Protein AF-A0A8T6W2W6-F1 (afdb_monomer)

Structure (mmCIF, N/CA/C/O backbone):
data_AF-A0A8T6W2W6-F1
#
_entry.id   AF-A0A8T6W2W6-F1
#
loop_
_atom_site.group_PDB
_atom_site.id
_atom_site.type_symbol
_atom_site.label_atom_id
_atom_site.label_alt_id
_atom_site.label_comp_id
_atom_site.label_asym_id
_atom_site.label_entity_id
_atom_site.label_seq_id
_atom_site.pdbx_PDB_ins_code
_atom_site.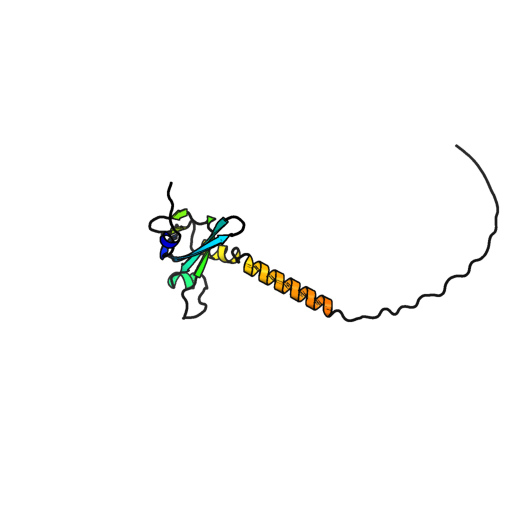Cartn_x
_atom_site.Cartn_y
_atom_site.Cartn_z
_atom_site.occupancy
_atom_site.B_iso_or_equiv
_atom_site.auth_seq_id
_atom_site.auth_comp_id
_atom_site.auth_asym_id
_atom_site.auth_atom_id
_atom_site.pdbx_PDB_model_num
ATOM 1 N N . MET A 1 1 ? -1.374 -2.358 -24.022 1.00 57.28 1 MET A N 1
ATOM 2 C CA . MET A 1 1 ? -2.162 -2.730 -22.828 1.00 57.28 1 MET A CA 1
ATOM 3 C C . MET A 1 1 ? -1.238 -3.541 -21.936 1.00 57.28 1 MET A C 1
ATOM 5 O O . MET A 1 1 ? -0.674 -4.504 -22.438 1.00 57.28 1 MET A O 1
ATOM 9 N N . ALA A 1 2 ? -0.983 -3.109 -20.701 1.00 78.50 2 ALA A N 1
ATOM 10 C CA . ALA A 1 2 ? -0.134 -3.856 -19.772 1.00 78.50 2 ALA A CA 1
ATOM 11 C C . ALA A 1 2 ? -1.026 -4.732 -18.884 1.00 78.50 2 ALA A C 1
ATOM 13 O O . ALA A 1 2 ? -2.006 -4.239 -18.331 1.00 78.50 2 ALA A O 1
ATOM 14 N N . ILE A 1 3 ? -0.712 -6.023 -18.798 1.00 87.00 3 ILE A N 1
ATOM 15 C CA . ILE A 1 3 ? -1.397 -7.008 -17.955 1.00 87.00 3 ILE A CA 1
ATOM 16 C C . ILE A 1 3 ? -0.308 -7.680 -17.120 1.00 87.00 3 ILE A C 1
ATOM 18 O O . ILE A 1 3 ? 0.716 -8.079 -17.671 1.00 87.00 3 ILE A O 1
ATOM 22 N N . MET A 1 4 ? -0.523 -7.792 -15.812 1.00 88.62 4 MET A N 1
ATOM 23 C CA . MET A 1 4 ? 0.377 -8.479 -14.882 1.00 88.62 4 MET A CA 1
ATOM 24 C C . MET A 1 4 ? -0.412 -9.505 -14.078 1.00 88.62 4 MET A C 1
ATOM 26 O O . MET A 1 4 ? -1.592 -9.287 -13.789 1.00 88.62 4 MET A O 1
ATOM 30 N N . LYS A 1 5 ? 0.231 -10.618 -13.720 1.00 91.81 5 LYS A N 1
ATOM 31 C CA . LYS A 1 5 ? -0.329 -11.571 -12.757 1.00 91.81 5 LYS A CA 1
ATOM 32 C C . LYS A 1 5 ? -0.147 -11.035 -11.341 1.00 91.81 5 LYS A C 1
ATOM 34 O O . LYS A 1 5 ? 0.717 -10.195 -11.098 1.00 91.81 5 LYS A O 1
ATOM 39 N N . ASP A 1 6 ? -0.918 -11.551 -10.390 1.00 90.56 6 ASP A N 1
ATOM 40 C CA . ASP A 1 6 ? -0.749 -11.213 -8.973 1.00 90.56 6 ASP A CA 1
ATOM 41 C C . ASP A 1 6 ? 0.665 -11.566 -8.486 1.00 90.56 6 ASP A C 1
ATOM 43 O O . ASP A 1 6 ? 1.322 -10.743 -7.848 1.00 90.56 6 ASP A O 1
ATOM 47 N N . THR A 1 7 ? 1.182 -12.725 -8.908 1.00 92.44 7 THR A N 1
ATOM 48 C CA . THR A 1 7 ? 2.540 -13.192 -8.604 1.00 92.44 7 THR A CA 1
ATOM 49 C C . THR A 1 7 ? 3.615 -12.244 -9.110 1.00 92.44 7 THR A C 1
ATOM 51 O O . THR A 1 7 ? 4.693 -12.174 -8.527 1.00 92.44 7 THR A O 1
ATOM 54 N N . ASP A 1 8 ? 3.323 -11.505 -10.182 1.00 92.12 8 ASP A N 1
ATOM 55 C CA . ASP A 1 8 ? 4.247 -10.530 -10.747 1.00 92.12 8 ASP A CA 1
ATOM 56 C C . ASP A 1 8 ? 4.228 -9.218 -9.960 1.00 92.12 8 ASP A C 1
ATOM 58 O O . ASP A 1 8 ? 5.115 -8.405 -10.165 1.00 92.12 8 ASP A O 1
ATOM 62 N N . VAL A 1 9 ? 3.240 -8.970 -9.095 1.00 92.94 9 VAL A N 1
ATOM 63 C CA . VAL A 1 9 ? 3.121 -7.740 -8.290 1.00 92.94 9 VAL A CA 1
ATOM 64 C C . VAL A 1 9 ? 3.533 -7.989 -6.840 1.00 92.94 9 VAL A C 1
ATOM 66 O O . VAL A 1 9 ? 4.233 -7.166 -6.242 1.00 92.94 9 VAL A O 1
ATOM 69 N N . THR A 1 10 ? 3.142 -9.129 -6.270 1.00 95.00 10 THR A N 1
ATOM 70 C CA . THR A 1 10 ? 3.578 -9.552 -4.932 1.00 95.00 10 THR A CA 1
ATOM 71 C C . THR A 1 10 ? 5.091 -9.764 -4.879 1.00 95.00 10 THR A C 1
ATOM 73 O O . THR A 1 10 ? 5.723 -10.137 -5.862 1.00 95.00 10 THR A O 1
ATOM 76 N N . GLY A 1 11 ? 5.703 -9.497 -3.728 1.00 95.69 11 GLY A N 1
ATOM 77 C CA . GLY A 1 11 ? 7.152 -9.578 -3.537 1.00 95.69 11 GLY A CA 1
ATOM 78 C C . GLY A 1 11 ? 7.925 -8.348 -4.020 1.00 95.69 11 GLY A C 1
ATOM 79 O O . GLY A 1 11 ? 9.120 -8.238 -3.739 1.00 95.69 11 GLY A O 1
ATOM 80 N N . LYS A 1 12 ? 7.272 -7.392 -4.693 1.00 96.62 12 LYS A N 1
ATOM 81 C CA . LYS A 1 12 ? 7.916 -6.145 -5.118 1.00 96.62 12 LYS A CA 1
ATOM 82 C C . LYS A 1 12 ? 8.142 -5.182 -3.964 1.00 96.62 12 LYS A C 1
ATOM 84 O O . LYS A 1 12 ? 7.374 -5.130 -3.002 1.00 96.62 12 LYS A O 1
ATOM 89 N N . ARG A 1 13 ? 9.199 -4.380 -4.113 1.00 97.19 13 ARG A N 1
ATOM 90 C CA . ARG A 1 13 ? 9.506 -3.275 -3.204 1.00 97.19 13 ARG A CA 1
ATOM 91 C C . ARG A 1 13 ? 8.493 -2.160 -3.354 1.00 97.19 13 ARG A C 1
ATOM 93 O O . ARG A 1 13 ? 8.078 -1.842 -4.471 1.00 97.19 13 ARG A O 1
ATOM 100 N N . VAL A 1 14 ? 8.131 -1.578 -2.223 1.00 96.69 14 VAL A N 1
ATOM 101 C CA . VAL A 1 14 ? 7.194 -0.471 -2.140 1.00 96.69 14 VAL A CA 1
ATOM 102 C C . VAL A 1 14 ? 7.964 0.806 -1.867 1.00 96.69 14 VAL A C 1
ATOM 104 O O . VAL A 1 14 ? 8.573 0.958 -0.807 1.00 96.69 14 VAL A O 1
ATOM 107 N N . ILE A 1 15 ? 7.910 1.714 -2.833 1.00 96.69 15 ILE A N 1
ATOM 108 C CA . ILE A 1 15 ? 8.561 3.016 -2.774 1.00 96.69 15 ILE A CA 1
ATOM 109 C C . ILE A 1 15 ? 7.488 4.094 -2.625 1.00 96.69 15 ILE A C 1
ATOM 111 O O . ILE A 1 15 ? 6.458 4.073 -3.304 1.00 96.69 15 ILE A O 1
ATOM 115 N N . LEU A 1 16 ? 7.723 5.030 -1.719 1.00 95.44 16 LEU A N 1
ATOM 116 C CA . LEU A 1 16 ? 6.877 6.202 -1.525 1.00 95.44 16 LEU A CA 1
ATOM 117 C C . LEU A 1 16 ? 7.329 7.380 -2.392 1.00 95.44 16 LEU A C 1
ATOM 119 O O . LEU A 1 16 ? 8.382 7.358 -3.029 1.00 95.44 16 LEU A O 1
ATOM 123 N N . GLU A 1 17 ? 6.533 8.443 -2.400 1.00 94.69 17 GLU A N 1
ATOM 124 C CA . GLU A 1 17 ? 6.824 9.650 -3.175 1.00 94.69 17 GLU A CA 1
ATOM 125 C C . GLU A 1 17 ? 8.084 10.392 -2.702 1.00 94.69 17 GLU A C 1
ATOM 127 O O . GLU A 1 17 ? 8.760 11.032 -3.504 1.00 94.69 17 GLU A O 1
ATOM 132 N N . ASP A 1 18 ? 8.451 10.238 -1.430 1.00 91.62 18 ASP A N 1
ATOM 133 C CA . ASP A 1 18 ? 9.693 10.746 -0.834 1.00 91.62 18 ASP A CA 1
ATOM 134 C C . ASP A 1 18 ? 10.924 9.863 -1.134 1.00 91.62 18 ASP A C 1
ATOM 136 O O . ASP A 1 18 ? 11.978 10.043 -0.525 1.00 91.62 18 ASP A O 1
ATOM 140 N N . ALA A 1 19 ? 10.793 8.901 -2.056 1.00 92.69 19 ALA A N 1
ATOM 141 C CA . ALA A 1 19 ? 11.792 7.886 -2.388 1.00 92.69 19 ALA A CA 1
ATOM 142 C C . ALA A 1 19 ? 12.155 6.935 -1.229 1.00 92.69 19 ALA A C 1
ATOM 144 O O . ALA A 1 19 ? 13.150 6.208 -1.311 1.00 92.69 19 ALA A O 1
ATOM 145 N N . SER A 1 20 ? 11.344 6.883 -0.167 1.00 93.38 20 SER A N 1
ATOM 146 C CA . SER A 1 20 ? 11.515 5.898 0.900 1.00 93.38 20 SER A CA 1
ATOM 147 C C . SER A 1 20 ? 11.149 4.495 0.413 1.00 93.38 20 SER A C 1
ATOM 149 O O . SER A 1 20 ? 10.027 4.260 -0.029 1.00 93.38 20 SER A O 1
ATOM 151 N N . ASP A 1 21 ? 12.076 3.546 0.562 1.00 95.50 21 ASP A N 1
ATOM 152 C CA . ASP A 1 21 ? 11.810 2.108 0.421 1.00 95.50 21 ASP A CA 1
ATOM 153 C C . ASP A 1 21 ? 11.234 1.581 1.732 1.00 95.50 21 ASP A C 1
ATOM 155 O O . ASP A 1 21 ? 11.960 1.470 2.719 1.00 95.50 21 ASP A O 1
ATOM 159 N N . VAL A 1 22 ? 9.925 1.343 1.774 1.00 93.69 22 VAL A N 1
ATOM 160 C CA . VAL A 1 22 ? 9.191 1.104 3.027 1.00 93.69 22 VAL A CA 1
ATOM 161 C C . VAL A 1 22 ? 9.045 -0.380 3.344 1.00 93.69 22 VAL A C 1
ATOM 163 O O . VAL A 1 22 ? 8.874 -0.760 4.510 1.00 93.69 22 VAL A O 1
ATOM 166 N N . GLY A 1 23 ? 9.123 -1.235 2.328 1.00 94.88 23 GLY A N 1
ATOM 167 C CA . GLY A 1 23 ? 8.965 -2.666 2.509 1.00 94.88 23 GLY A CA 1
ATOM 168 C C . GLY A 1 23 ? 8.534 -3.399 1.250 1.00 94.88 23 GLY A C 1
ATOM 169 O O . GLY A 1 23 ? 8.834 -2.991 0.133 1.00 94.88 23 GLY A O 1
ATOM 170 N N . ILE A 1 24 ? 7.839 -4.518 1.446 1.00 96.31 24 ILE A N 1
ATOM 171 C CA . ILE A 1 24 ? 7.495 -5.469 0.384 1.00 96.31 24 ILE A CA 1
ATOM 172 C C . ILE A 1 24 ? 5.986 -5.666 0.324 1.00 96.31 24 ILE A C 1
ATOM 174 O O . ILE A 1 24 ? 5.358 -5.889 1.358 1.00 96.31 24 ILE A O 1
ATOM 178 N N . LEU A 1 25 ? 5.418 -5.644 -0.878 1.00 95.81 25 LEU A N 1
ATOM 179 C CA . LEU A 1 25 ? 4.013 -5.972 -1.101 1.00 95.81 25 LEU A CA 1
ATOM 180 C C . LEU A 1 25 ? 3.795 -7.479 -0.930 1.00 95.81 25 LEU A C 1
ATOM 182 O O . LEU A 1 25 ? 4.493 -8.270 -1.564 1.00 95.81 25 LEU A O 1
ATOM 186 N N . THR A 1 26 ? 2.867 -7.895 -0.072 1.00 94.94 26 THR A N 1
ATOM 187 C CA . THR A 1 26 ? 2.644 -9.319 0.227 1.00 94.94 26 THR A CA 1
ATOM 188 C C . THR A 1 26 ? 1.333 -9.848 -0.316 1.00 94.94 26 THR A C 1
ATOM 190 O O . THR A 1 26 ? 1.330 -10.955 -0.841 1.00 94.94 26 THR A O 1
ATOM 193 N N . ASP A 1 27 ? 0.256 -9.067 -0.236 1.00 93.44 27 ASP A N 1
ATOM 194 C CA . ASP A 1 27 ? -1.084 -9.548 -0.571 1.00 93.44 27 ASP A CA 1
ATOM 195 C C . ASP A 1 27 ? -1.911 -8.465 -1.269 1.00 93.44 27 ASP A C 1
ATOM 197 O O . ASP A 1 27 ? -1.627 -7.267 -1.181 1.00 93.44 27 ASP A O 1
ATOM 201 N N . ILE A 1 28 ? -2.951 -8.903 -1.974 1.00 93.44 28 ILE A N 1
ATOM 202 C CA . ILE A 1 28 ? -3.872 -8.057 -2.732 1.00 93.44 28 ILE A CA 1
ATOM 203 C C . ILE A 1 28 ? -5.292 -8.379 -2.271 1.00 93.44 28 ILE A C 1
ATOM 205 O O . ILE A 1 28 ? -5.699 -9.540 -2.261 1.00 93.44 28 ILE A O 1
ATOM 209 N N . TYR A 1 29 ? -6.063 -7.354 -1.920 1.00 91.19 29 TYR A N 1
ATOM 210 C CA . TYR A 1 29 ? -7.469 -7.500 -1.555 1.00 91.19 29 TYR A CA 1
ATOM 211 C C . TYR A 1 29 ? -8.349 -7.227 -2.756 1.00 91.19 29 TYR A C 1
ATOM 213 O O . TYR A 1 29 ? -8.253 -6.172 -3.384 1.00 91.19 29 TYR A O 1
ATOM 221 N N . VAL A 1 30 ? -9.248 -8.166 -3.028 1.00 91.38 30 VAL A N 1
ATOM 222 C CA . VAL A 1 30 ? -10.249 -8.057 -4.084 1.00 91.38 30 VAL A CA 1
ATOM 223 C C . VAL A 1 30 ? -11.628 -8.032 -3.441 1.00 91.38 30 VAL A C 1
ATOM 225 O O . VAL A 1 30 ? -11.974 -8.918 -2.657 1.00 91.38 30 VAL A O 1
ATOM 228 N N . ASP A 1 31 ? -12.419 -7.018 -3.773 1.00 88.62 31 ASP A N 1
ATOM 229 C CA . ASP A 1 31 ? -13.853 -7.045 -3.524 1.00 88.62 31 ASP A CA 1
ATOM 230 C C . ASP A 1 31 ? -14.502 -8.025 -4.502 1.00 88.62 31 ASP A C 1
ATOM 232 O O . ASP A 1 31 ? -14.418 -7.861 -5.718 1.00 88.62 31 ASP A O 1
ATOM 236 N N . THR A 1 32 ? -15.136 -9.059 -3.960 1.00 91.06 32 THR A N 1
ATOM 237 C CA . THR A 1 32 ? -15.767 -10.130 -4.739 1.00 91.06 32 THR A CA 1
ATOM 238 C C . THR A 1 32 ? -17.152 -9.757 -5.262 1.00 91.06 32 THR A C 1
ATOM 240 O O . THR A 1 32 ? -17.666 -10.457 -6.133 1.00 91.06 32 THR A O 1
ATOM 243 N N . LEU A 1 33 ? -17.751 -8.669 -4.768 1.00 90.00 33 LEU A N 1
ATOM 244 C CA . LEU A 1 33 ? -19.030 -8.158 -5.262 1.00 90.00 33 LEU A CA 1
ATOM 245 C C . LEU A 1 33 ? -18.825 -7.315 -6.523 1.00 90.00 33 LEU A C 1
ATOM 247 O O . LEU A 1 33 ? -19.488 -7.548 -7.529 1.00 90.00 33 LEU A O 1
ATOM 251 N N . ASP A 1 34 ? -17.861 -6.393 -6.479 1.00 91.00 34 ASP A N 1
ATOM 252 C CA . ASP A 1 34 ? -17.576 -5.463 -7.580 1.00 91.00 34 ASP A CA 1
ATOM 253 C C . ASP A 1 34 ? -16.412 -5.907 -8.482 1.00 91.00 34 ASP A C 1
ATOM 255 O O . ASP A 1 34 ? -16.112 -5.241 -9.475 1.00 91.00 34 ASP A O 1
ATOM 259 N N . TRP A 1 35 ? -15.746 -7.020 -8.147 1.00 90.00 35 TRP A N 1
ATOM 260 C CA . TRP A 1 35 ? -14.574 -7.560 -8.853 1.00 90.00 35 TRP A CA 1
ATOM 261 C C . TRP A 1 35 ? -13.449 -6.527 -9.040 1.00 90.00 35 TRP A C 1
ATOM 263 O O . TRP A 1 35 ? -12.863 -6.377 -10.114 1.00 90.00 35 TRP A O 1
ATOM 273 N N . ARG A 1 36 ? -13.133 -5.791 -7.969 1.00 90.12 36 ARG A N 1
ATOM 274 C CA . ARG A 1 36 ? -12.120 -4.723 -7.970 1.00 90.12 36 ARG A CA 1
ATOM 275 C C . ARG A 1 36 ? -11.096 -4.917 -6.869 1.00 90.12 36 ARG A C 1
ATOM 277 O O . ARG A 1 36 ? -11.436 -5.310 -5.759 1.00 90.12 36 ARG A O 1
ATOM 284 N N . ILE A 1 37 ? -9.846 -4.573 -7.161 1.00 91.44 37 ILE A N 1
ATOM 285 C CA . ILE A 1 37 ? -8.806 -4.485 -6.135 1.00 91.44 37 ILE A CA 1
ATOM 286 C C . ILE A 1 37 ? -9.129 -3.290 -5.236 1.00 91.44 37 ILE A C 1
ATOM 288 O O . ILE A 1 37 ? -9.334 -2.187 -5.737 1.00 91.44 37 ILE A O 1
ATOM 292 N N . THR A 1 38 ? -9.174 -3.498 -3.924 1.00 91.50 38 THR A N 1
ATOM 293 C CA . THR A 1 38 ? -9.499 -2.449 -2.941 1.00 91.50 38 THR A CA 1
ATOM 294 C C . THR A 1 38 ? -8.288 -2.010 -2.134 1.00 91.50 38 THR A C 1
ATOM 296 O O . THR A 1 38 ? -8.189 -0.840 -1.752 1.00 91.50 38 THR A O 1
ATOM 299 N N . GLY A 1 39 ? -7.331 -2.910 -1.925 1.00 91.69 39 GLY A N 1
ATOM 300 C CA . GLY A 1 39 ? -6.145 -2.626 -1.136 1.00 91.69 39 GLY A CA 1
ATOM 301 C C . GLY A 1 39 ? -5.022 -3.626 -1.352 1.00 91.69 39 GLY A C 1
ATOM 302 O O . GLY A 1 39 ? -5.190 -4.659 -1.999 1.00 91.69 39 GLY A O 1
ATOM 303 N N . LEU A 1 40 ? -3.866 -3.277 -0.809 1.00 93.94 40 LEU A N 1
ATOM 304 C CA . LEU A 1 40 ? -2.607 -3.993 -0.941 1.00 93.94 40 LEU A CA 1
ATOM 305 C C . LEU A 1 40 ? -1.965 -4.086 0.441 1.00 93.94 40 LEU A C 1
ATOM 307 O O . LEU A 1 40 ? -1.817 -3.064 1.112 1.00 93.94 40 LEU A O 1
ATOM 311 N N . ASP A 1 41 ? -1.571 -5.283 0.863 1.00 93.19 41 ASP A N 1
ATOM 312 C CA . ASP A 1 41 ? -0.799 -5.444 2.092 1.00 93.19 41 ASP A CA 1
ATOM 313 C C . ASP A 1 41 ? 0.681 -5.228 1.825 1.00 93.19 41 ASP A C 1
ATOM 315 O O . ASP A 1 41 ? 1.272 -5.770 0.889 1.00 93.19 41 ASP A O 1
ATOM 319 N N . ILE A 1 42 ? 1.287 -4.434 2.697 1.00 93.38 42 ILE A N 1
ATOM 320 C CA . ILE A 1 42 ? 2.693 -4.082 2.657 1.00 93.38 42 ILE A CA 1
ATOM 321 C C . ILE A 1 42 ? 3.306 -4.531 3.970 1.00 93.38 42 ILE A C 1
ATOM 323 O O . ILE A 1 42 ? 2.949 -4.055 5.051 1.00 93.38 42 ILE A O 1
ATOM 327 N N . ARG A 1 43 ? 4.268 -5.442 3.884 1.00 92.50 43 ARG A N 1
ATOM 328 C CA . ARG A 1 43 ? 5.131 -5.803 5.000 1.00 92.50 43 ARG A CA 1
ATOM 329 C C . ARG A 1 43 ? 6.198 -4.735 5.160 1.00 92.50 43 ARG A C 1
ATOM 331 O O . ARG A 1 43 ? 7.087 -4.615 4.321 1.00 92.50 43 ARG A O 1
ATOM 338 N N . ILE A 1 44 ? 6.119 -4.011 6.265 1.00 91.12 44 ILE A N 1
ATOM 339 C CA . ILE A 1 44 ? 6.921 -2.827 6.544 1.00 91.12 44 ILE A CA 1
ATOM 340 C C . ILE A 1 44 ? 8.244 -3.207 7.207 1.00 91.12 44 ILE A C 1
ATOM 342 O O . ILE A 1 44 ? 8.309 -4.109 8.051 1.00 91.12 44 ILE A O 1
ATOM 346 N N . GLU A 1 45 ? 9.319 -2.516 6.831 1.00 90.56 45 GLU A N 1
ATOM 347 C CA . GLU A 1 45 ? 10.609 -2.662 7.499 1.00 90.56 45 GLU A CA 1
ATOM 348 C C . GLU A 1 45 ? 10.574 -2.127 8.936 1.00 90.56 45 GLU A C 1
ATOM 350 O O . GLU A 1 45 ? 9.856 -1.182 9.269 1.00 90.56 45 GLU A O 1
ATOM 355 N N . LYS A 1 46 ? 11.423 -2.691 9.802 1.00 84.88 46 LYS A N 1
ATOM 356 C CA . LYS A 1 46 ? 11.447 -2.354 11.232 1.00 84.88 46 LYS A CA 1
ATOM 357 C C . LYS A 1 46 ? 11.634 -0.848 11.495 1.00 84.88 46 LYS A C 1
ATOM 359 O O . LYS A 1 46 ? 10.950 -0.297 12.347 1.00 84.88 46 LYS A O 1
ATOM 364 N N . ARG A 1 47 ? 12.470 -0.160 10.708 1.00 85.88 47 ARG A N 1
ATOM 365 C CA . ARG A 1 47 ? 12.725 1.287 10.863 1.00 85.88 47 ARG A CA 1
ATOM 366 C C . ARG A 1 47 ? 11.478 2.165 10.679 1.00 85.88 47 ARG A C 1
ATOM 368 O O . ARG A 1 47 ? 11.392 3.246 11.249 1.00 85.88 47 ARG A O 1
ATOM 375 N N . TYR A 1 48 ? 10.503 1.708 9.892 1.00 87.12 48 TYR A N 1
ATOM 376 C CA . TYR A 1 48 ? 9.238 2.422 9.688 1.00 87.12 48 TYR A CA 1
ATOM 377 C C . TYR A 1 48 ? 8.130 1.903 10.605 1.00 87.12 48 TYR A C 1
ATOM 379 O O . TYR A 1 48 ? 7.224 2.654 10.954 1.00 87.12 48 TYR A O 1
ATOM 387 N N . ALA A 1 49 ? 8.217 0.647 11.047 1.00 80.50 49 ALA A N 1
ATOM 388 C CA . ALA A 1 49 ? 7.318 0.068 12.041 1.00 80.50 49 ALA A CA 1
ATOM 389 C C . ALA A 1 49 ? 7.251 0.881 13.340 1.00 80.50 49 ALA A C 1
ATOM 391 O O . ALA A 1 49 ? 6.162 1.114 13.871 1.00 80.50 49 ALA A O 1
ATOM 392 N N . GLU A 1 50 ? 8.418 1.304 13.827 1.00 78.75 50 GLU A N 1
ATOM 393 C CA . GLU A 1 50 ? 8.572 2.113 15.039 1.00 78.75 50 GLU A CA 1
ATOM 394 C C . GLU A 1 50 ? 7.859 3.461 14.874 1.00 78.75 50 GLU A C 1
ATOM 396 O O . GLU A 1 50 ? 7.060 3.859 15.720 1.00 78.75 50 GLU A O 1
ATOM 401 N N . ARG A 1 51 ? 8.034 4.108 13.713 1.00 78.81 51 ARG A N 1
ATOM 402 C CA . ARG A 1 51 ? 7.359 5.371 13.370 1.00 78.81 51 ARG A CA 1
ATOM 403 C C . ARG A 1 51 ? 5.841 5.233 13.254 1.00 78.81 51 ARG A C 1
ATOM 405 O O . ARG A 1 51 ? 5.119 6.183 13.530 1.00 78.81 51 ARG A O 1
ATOM 412 N N . LEU A 1 52 ? 5.357 4.055 12.871 1.00 75.75 52 LEU A N 1
ATOM 413 C CA . LEU A 1 52 ? 3.930 3.741 12.785 1.00 75.75 52 LEU A CA 1
ATOM 414 C C . LEU A 1 52 ? 3.313 3.330 14.135 1.00 75.75 52 LEU A C 1
ATOM 416 O O . LEU A 1 52 ? 2.120 3.021 14.182 1.00 75.75 52 LEU A O 1
ATOM 420 N N . GLY A 1 53 ? 4.096 3.271 15.220 1.00 68.88 53 GLY A N 1
ATOM 421 C CA . GLY A 1 53 ? 3.625 2.820 16.535 1.00 68.88 53 GLY A CA 1
ATOM 422 C C . GLY A 1 53 ? 3.171 1.353 16.543 1.00 68.88 53 GLY A C 1
ATOM 423 O O . GLY A 1 53 ? 2.317 0.961 17.339 1.00 68.88 53 GLY A O 1
ATOM 424 N N . LYS A 1 54 ? 3.698 0.537 15.620 1.00 65.06 54 LYS A N 1
ATOM 425 C CA . LYS A 1 54 ? 3.272 -0.850 15.356 1.00 65.06 54 LYS A CA 1
ATOM 426 C C . LYS A 1 54 ? 4.190 -1.896 15.995 1.00 65.06 54 LYS A 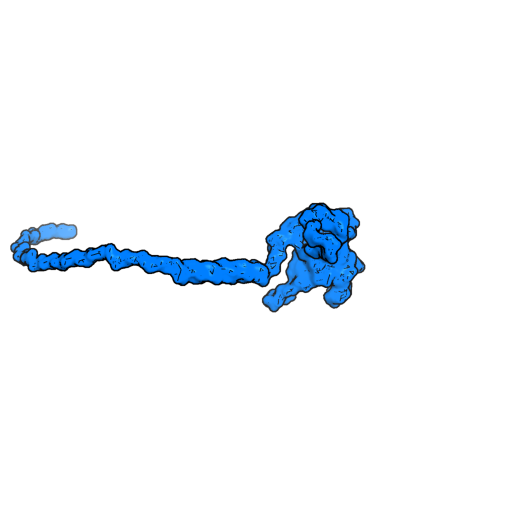C 1
ATOM 428 O O . LYS A 1 54 ? 4.224 -3.037 15.537 1.00 65.06 54 LYS A O 1
ATOM 433 N N . GLU A 1 55 ? 4.888 -1.559 17.077 1.00 59.25 55 GLU A N 1
ATOM 434 C CA . GLU A 1 55 ? 5.671 -2.513 17.873 1.00 59.25 55 GLU A CA 1
ATOM 435 C C . GLU A 1 55 ? 4.767 -3.450 18.697 1.00 59.25 55 GLU A C 1
ATOM 437 O O . GLU A 1 55 ? 4.771 -3.462 19.925 1.00 59.25 55 GLU A O 1
ATOM 442 N N . LYS A 1 56 ? 3.946 -4.270 18.034 1.00 53.16 56 LYS A N 1
ATOM 443 C CA . LYS A 1 56 ? 3.242 -5.375 18.695 1.00 53.16 56 LYS A CA 1
ATOM 444 C C . LYS A 1 56 ? 4.077 -6.647 18.587 1.00 53.16 56 LYS A C 1
ATOM 446 O O . LYS A 1 56 ? 3.780 -7.540 17.801 1.00 53.16 56 LYS A O 1
ATOM 451 N N . GLY A 1 57 ? 5.103 -6.718 19.430 1.00 54.41 57 GLY A N 1
ATOM 452 C CA . GLY A 1 57 ? 5.848 -7.942 19.720 1.00 54.41 57 GLY A CA 1
ATOM 453 C C . GLY A 1 57 ? 7.010 -8.240 18.770 1.00 54.41 57 GLY A C 1
ATOM 454 O O . GLY A 1 57 ? 6.946 -8.042 17.562 1.00 54.41 57 GLY A O 1
ATOM 455 N N . LEU A 1 58 ? 8.079 -8.791 19.346 1.00 52.94 58 LEU A N 1
ATOM 456 C CA . LEU A 1 58 ? 9.389 -9.019 18.724 1.00 52.94 58 LEU A CA 1
ATOM 457 C C . LEU A 1 58 ? 9.400 -10.075 17.591 1.00 52.94 58 LEU A C 1
ATOM 459 O O . LEU A 1 58 ? 10.445 -10.333 17.005 1.00 52.94 58 LEU A O 1
ATOM 463 N N . LEU A 1 59 ? 8.259 -10.712 17.291 1.00 55.59 59 LEU A N 1
ATOM 464 C CA . LEU A 1 59 ? 8.199 -11.969 16.531 1.00 55.59 59 LEU A CA 1
ATOM 465 C C . LEU A 1 59 ? 7.624 -11.850 15.108 1.00 55.59 59 LEU A C 1
ATOM 467 O O . LEU A 1 59 ? 7.802 -12.778 14.321 1.00 55.59 59 LEU A O 1
ATOM 471 N N . LYS A 1 60 ? 6.941 -10.756 14.736 1.00 65.31 60 LYS A N 1
ATOM 472 C CA . LYS A 1 60 ? 6.350 -10.608 13.390 1.00 65.31 60 LYS A CA 1
ATOM 473 C C . LYS A 1 60 ? 6.627 -9.229 12.798 1.00 65.31 60 LYS A C 1
ATOM 475 O O . LYS A 1 60 ? 6.415 -8.215 13.452 1.00 65.31 60 LYS A O 1
ATOM 480 N N . LYS A 1 61 ? 7.072 -9.203 11.535 1.00 71.44 61 LYS A N 1
ATOM 481 C CA . LYS A 1 61 ? 7.196 -7.959 10.763 1.00 71.44 61 LYS A CA 1
ATOM 482 C C . LYS A 1 61 ? 5.798 -7.341 10.605 1.00 71.44 61 LYS A C 1
ATOM 484 O O . LYS A 1 61 ? 4.882 -8.071 10.218 1.00 71.44 61 LYS A O 1
ATOM 489 N N . PRO A 1 62 ? 5.615 -6.049 10.907 1.00 82.81 62 PRO A N 1
ATOM 490 C CA . PRO A 1 62 ? 4.306 -5.425 10.829 1.00 82.81 62 PRO A CA 1
ATOM 491 C C . PRO A 1 62 ? 3.850 -5.313 9.380 1.00 82.81 62 PRO A C 1
ATOM 493 O O . PRO A 1 62 ? 4.641 -5.040 8.478 1.00 82.81 62 PRO A O 1
ATOM 496 N N . VAL A 1 63 ? 2.557 -5.533 9.183 1.00 87.00 63 VAL A N 1
ATOM 497 C CA . VAL A 1 63 ? 1.880 -5.405 7.895 1.00 87.00 63 VAL A CA 1
ATOM 498 C C . VAL A 1 63 ? 0.896 -4.248 7.991 1.00 87.00 63 VAL A C 1
ATOM 500 O O . VAL A 1 63 ? 0.260 -4.049 9.034 1.00 87.00 63 VAL A O 1
ATOM 503 N N . ILE A 1 64 ? 0.806 -3.471 6.920 1.00 88.12 64 ILE A N 1
ATOM 504 C CA . ILE A 1 64 ? -0.178 -2.406 6.764 1.00 88.12 64 ILE A CA 1
ATOM 505 C C . ILE A 1 64 ? -0.931 -2.610 5.461 1.00 88.12 64 ILE A C 1
ATOM 507 O O . ILE A 1 64 ? -0.331 -2.985 4.459 1.00 88.12 64 ILE A O 1
ATOM 511 N N . THR A 1 65 ? -2.221 -2.309 5.474 1.00 89.94 65 THR A N 1
ATOM 512 C CA . THR A 1 65 ? -3.049 -2.339 4.272 1.00 89.94 65 THR A CA 1
ATOM 513 C C . THR A 1 65 ? -3.128 -0.932 3.701 1.00 89.94 65 THR A C 1
ATOM 515 O O . THR A 1 65 ? -3.605 -0.012 4.369 1.00 89.94 65 THR A O 1
ATOM 518 N N . ALA A 1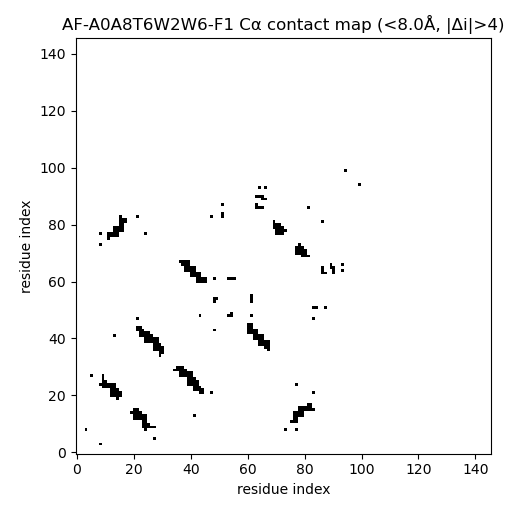 66 ? -2.645 -0.761 2.476 1.00 90.88 66 ALA A N 1
ATOM 519 C CA . ALA A 1 66 ? -2.729 0.480 1.726 1.00 90.88 66 ALA A CA 1
ATOM 520 C C . ALA A 1 66 ? -3.899 0.412 0.735 1.00 90.88 66 ALA A C 1
ATOM 522 O O . ALA A 1 66 ? -4.061 -0.597 0.046 1.00 90.88 66 ALA A O 1
ATOM 523 N N . PRO A 1 67 ? -4.726 1.460 0.627 1.00 91.56 67 PRO A N 1
ATOM 524 C CA . PRO A 1 67 ? -5.832 1.463 -0.312 1.00 91.56 67 PRO A CA 1
ATOM 525 C C . PRO A 1 67 ? -5.335 1.674 -1.743 1.00 91.56 67 PRO A C 1
ATOM 527 O O . PRO A 1 67 ? -4.371 2.403 -1.987 1.00 91.56 67 PRO A O 1
ATOM 530 N N . ILE A 1 68 ? -6.049 1.089 -2.706 1.00 92.44 68 ILE A N 1
ATOM 531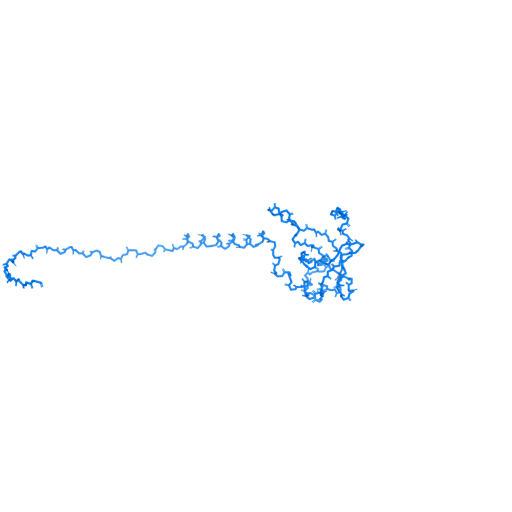 C CA . ILE A 1 68 ? -5.639 1.107 -4.117 1.00 92.44 68 ILE A CA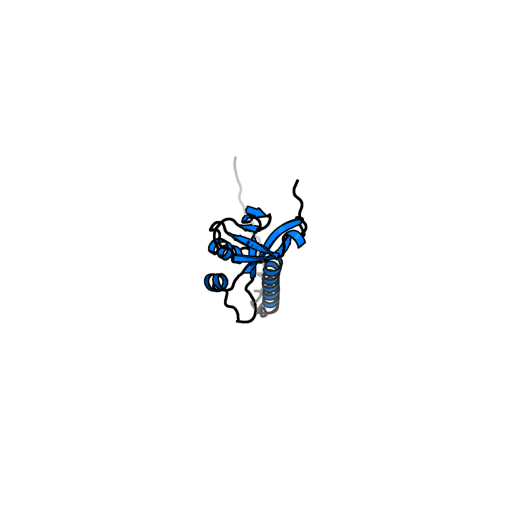 1
ATOM 532 C C . ILE A 1 68 ? -5.554 2.521 -4.715 1.00 92.44 68 ILE A C 1
ATOM 534 O O . ILE A 1 68 ? -4.798 2.743 -5.649 1.00 92.44 68 ILE A O 1
ATOM 538 N N . HIS A 1 69 ? -6.289 3.501 -4.180 1.00 91.69 69 HIS A N 1
ATOM 539 C CA . HIS A 1 69 ? -6.284 4.873 -4.705 1.00 91.69 69 HIS A CA 1
ATOM 540 C C . HIS A 1 69 ? -4.992 5.646 -4.403 1.00 91.69 69 HIS A C 1
ATOM 542 O O . HIS A 1 69 ? -4.752 6.674 -5.027 1.00 91.69 69 HIS A O 1
ATOM 548 N N . LEU A 1 70 ? -4.172 5.172 -3.459 1.00 93.38 70 LEU A N 1
ATOM 549 C CA . LEU A 1 70 ? -2.840 5.729 -3.216 1.00 93.38 70 LEU A CA 1
ATOM 550 C C . LEU A 1 70 ? -1.779 5.103 -4.132 1.00 93.38 70 LEU A C 1
ATOM 552 O O . LEU A 1 70 ? -0.629 5.533 -4.114 1.00 93.38 70 LEU A O 1
ATOM 556 N N . LEU A 1 71 ? -2.128 4.084 -4.922 1.00 94.00 71 LEU A N 1
ATOM 557 C CA . LEU A 1 71 ? -1.208 3.467 -5.867 1.00 94.00 71 LEU A CA 1
ATOM 558 C C . LEU A 1 71 ? -0.985 4.401 -7.063 1.00 94.00 71 LEU A C 1
ATOM 560 O O . LEU A 1 71 ? -1.918 4.734 -7.791 1.00 94.00 71 LEU A O 1
ATOM 564 N N . LYS A 1 72 ? 0.270 4.790 -7.292 1.00 95.31 72 LYS A N 1
ATOM 565 C CA . LYS A 1 72 ? 0.679 5.668 -8.396 1.00 95.31 72 LYS A CA 1
ATOM 566 C C . LYS A 1 72 ? 1.047 4.875 -9.642 1.00 95.31 72 LYS A C 1
ATOM 568 O O . LYS A 1 72 ? 0.610 5.200 -10.743 1.00 95.31 72 LYS A O 1
ATOM 573 N N . SER A 1 73 ? 1.884 3.854 -9.479 1.00 94.81 73 SER A N 1
ATOM 574 C CA . SER A 1 73 ? 2.339 3.012 -10.584 1.00 94.81 73 SER A CA 1
ATOM 575 C C . SER A 1 73 ? 2.842 1.656 -10.099 1.00 94.81 73 SER A C 1
ATOM 577 O O . SER A 1 73 ? 3.262 1.492 -8.952 1.00 94.81 73 SER A O 1
ATOM 579 N N . VAL A 1 74 ? 2.809 0.678 -11.005 1.00 94.62 74 VAL A N 1
ATOM 580 C CA . VAL A 1 74 ? 3.359 -0.665 -10.805 1.00 94.62 74 VAL A CA 1
ATOM 581 C C . VAL A 1 74 ? 4.272 -0.973 -11.982 1.00 94.62 74 VAL A C 1
ATOM 583 O O . VAL A 1 74 ? 3.845 -0.918 -13.134 1.00 94.62 74 VAL A O 1
ATOM 586 N N . GLY A 1 75 ? 5.533 -1.264 -11.686 1.00 92.31 75 GLY A N 1
ATOM 587 C CA . GLY A 1 75 ? 6.546 -1.670 -12.656 1.00 92.31 75 GLY A CA 1
ATOM 588 C C . GLY A 1 75 ? 7.503 -2.646 -11.990 1.00 92.31 75 GLY A C 1
ATOM 589 O O . GLY A 1 75 ? 7.064 -3.640 -11.417 1.00 92.31 75 GLY A O 1
ATOM 590 N N . ASP A 1 76 ? 8.802 -2.354 -11.986 1.00 92.50 76 ASP A N 1
ATOM 591 C CA . ASP A 1 76 ? 9.787 -3.123 -11.205 1.00 92.50 76 ASP A CA 1
ATOM 592 C C . ASP A 1 76 ? 9.555 -3.002 -9.697 1.00 92.50 76 ASP A C 1
ATOM 594 O O . ASP A 1 76 ? 9.721 -3.968 -8.949 1.00 92.50 76 ASP A O 1
ATOM 598 N N . VAL A 1 77 ? 9.086 -1.828 -9.289 1.00 95.94 77 VAL A N 1
ATOM 599 C CA . VAL A 1 77 ? 8.675 -1.470 -7.936 1.00 95.94 77 VAL A CA 1
ATOM 600 C C . VAL A 1 77 ? 7.231 -0.977 -7.943 1.00 95.94 77 VAL A C 1
ATOM 602 O O . VAL A 1 77 ? 6.667 -0.646 -8.992 1.00 95.94 77 VAL A O 1
ATOM 605 N N . VAL A 1 78 ? 6.628 -0.943 -6.763 1.00 96.38 78 VAL A N 1
ATOM 606 C CA . VAL A 1 78 ? 5.273 -0.444 -6.540 1.00 96.38 78 VAL A CA 1
ATOM 607 C C . VAL A 1 78 ? 5.393 0.942 -5.927 1.00 96.38 78 VAL A C 1
ATOM 609 O O . VAL A 1 78 ? 5.960 1.089 -4.847 1.00 96.38 78 VAL A O 1
ATOM 612 N N . HIS A 1 79 ? 4.897 1.961 -6.621 1.00 96.81 79 HIS A N 1
ATOM 613 C CA . HIS A 1 79 ? 4.953 3.341 -6.149 1.00 96.81 79 HIS A CA 1
ATOM 614 C C . HIS A 1 79 ? 3.622 3.761 -5.549 1.00 96.81 79 HIS A C 1
ATOM 616 O O . HIS A 1 79 ? 2.585 3.654 -6.206 1.00 96.81 79 HIS A O 1
ATOM 622 N N . PHE A 1 80 ? 3.665 4.315 -4.343 1.00 95.56 80 PHE A N 1
ATOM 623 C CA . PHE A 1 80 ? 2.520 4.967 -3.714 1.00 95.56 80 PHE A CA 1
ATOM 624 C C . PHE A 1 80 ? 2.709 6.484 -3.673 1.00 95.56 80 PHE A C 1
ATOM 626 O O . PHE A 1 80 ? 3.829 6.988 -3.596 1.00 95.56 80 PHE A O 1
ATOM 633 N N . THR A 1 81 ? 1.602 7.214 -3.745 1.00 94.62 81 THR A N 1
ATOM 634 C CA . THR A 1 81 ? 1.556 8.662 -3.518 1.00 94.62 81 THR A CA 1
ATOM 635 C C . THR A 1 81 ? 1.627 8.979 -2.028 1.00 94.62 81 THR A C 1
ATOM 637 O O . THR A 1 81 ? 1.063 8.236 -1.219 1.00 94.62 81 THR A O 1
ATOM 640 N N . GLY A 1 82 ? 2.213 10.122 -1.677 1.00 91.38 82 GLY A N 1
ATOM 641 C CA . GLY A 1 82 ? 2.295 10.578 -0.290 1.00 91.38 82 GLY A CA 1
ATOM 642 C C . GLY A 1 82 ? 3.384 9.890 0.535 1.00 91.38 82 GLY A C 1
ATOM 643 O O . GLY A 1 82 ? 4.276 9.217 0.009 1.00 91.38 82 GLY A O 1
ATOM 644 N N . GLY A 1 83 ? 3.323 10.120 1.848 1.00 91.31 83 GLY A N 1
ATOM 645 C CA . GLY A 1 83 ? 4.314 9.653 2.813 1.00 91.31 83 GLY A CA 1
ATOM 646 C C . GLY A 1 83 ? 3.841 8.480 3.673 1.00 91.31 83 GLY A C 1
ATOM 647 O O . GLY A 1 83 ? 2.705 8.006 3.592 1.00 91.31 83 GLY A O 1
ATOM 648 N N . LEU A 1 84 ? 4.721 8.038 4.574 1.00 88.44 84 LEU A N 1
ATOM 649 C CA . LEU A 1 84 ? 4.427 6.967 5.531 1.00 88.44 84 LEU A CA 1
ATOM 650 C C . LEU A 1 84 ? 3.208 7.297 6.408 1.00 88.44 84 LEU A C 1
ATOM 652 O O . LEU A 1 84 ? 2.408 6.417 6.723 1.00 88.44 84 LEU A O 1
ATOM 656 N N . ASP A 1 85 ? 3.053 8.568 6.778 1.00 86.69 85 ASP A N 1
ATOM 657 C CA . ASP A 1 85 ? 1.929 9.058 7.573 1.00 86.69 85 ASP A CA 1
ATOM 658 C C . ASP A 1 85 ? 0.587 8.915 6.844 1.00 86.69 85 ASP A C 1
ATOM 660 O O . ASP A 1 85 ? -0.437 8.659 7.478 1.00 86.69 85 ASP A O 1
ATOM 664 N N . ASP A 1 86 ? 0.563 9.032 5.516 1.00 87.19 86 ASP A N 1
ATOM 665 C CA . ASP A 1 86 ? -0.664 8.883 4.727 1.00 87.19 86 ASP A CA 1
ATOM 666 C C . ASP A 1 86 ? -1.109 7.420 4.665 1.00 87.19 86 ASP A C 1
ATOM 668 O O . ASP A 1 86 ? -2.298 7.129 4.845 1.00 87.19 86 ASP A O 1
ATOM 672 N N . LEU A 1 87 ? -0.149 6.492 4.560 1.00 83.62 87 LEU A N 1
ATOM 673 C CA . LEU A 1 87 ? -0.389 5.056 4.738 1.00 83.62 87 LEU A CA 1
ATOM 674 C C . LEU A 1 87 ? -0.834 4.712 6.171 1.00 83.62 87 LEU A C 1
ATOM 676 O O . LEU A 1 87 ? -1.621 3.789 6.384 1.00 83.62 87 LEU A O 1
ATOM 680 N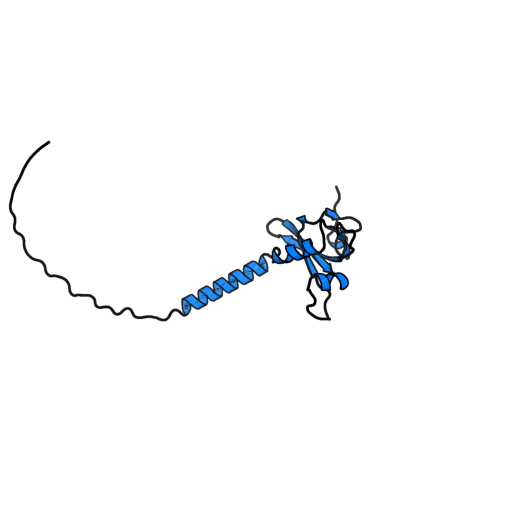 N . ALA A 1 88 ? -0.351 5.441 7.179 1.00 81.25 88 ALA A N 1
ATOM 681 C CA . ALA A 1 88 ? -0.755 5.246 8.572 1.00 81.25 88 ALA A CA 1
ATOM 682 C C . ALA A 1 88 ? -2.213 5.662 8.812 1.00 81.25 88 ALA A C 1
ATOM 684 O O . ALA A 1 88 ? -2.977 4.941 9.460 1.00 81.25 88 ALA A O 1
ATOM 685 N N . LYS A 1 89 ? -2.611 6.821 8.275 1.00 82.19 89 LYS A N 1
ATOM 686 C CA . LYS A 1 89 ? -3.962 7.384 8.433 1.00 82.19 89 LYS A CA 1
ATOM 687 C C . LYS A 1 89 ? -5.028 6.501 7.792 1.00 82.19 89 LYS A C 1
ATOM 689 O O . LYS A 1 89 ? -6.110 6.335 8.354 1.00 82.19 89 LYS A O 1
ATOM 694 N N . THR A 1 90 ? -4.721 5.907 6.642 1.00 72.94 90 THR A N 1
ATOM 695 C CA . THR A 1 90 ? -5.682 5.098 5.882 1.00 72.94 90 THR A CA 1
ATOM 696 C C . THR A 1 90 ? -5.966 3.732 6.506 1.00 72.94 90 THR A C 1
ATOM 698 O O . THR A 1 90 ? -7.045 3.189 6.289 1.00 72.94 90 THR A O 1
ATOM 701 N N . GLN A 1 91 ? -5.107 3.220 7.395 1.00 65.31 91 GLN A N 1
ATOM 702 C CA . GLN A 1 91 ? -5.352 1.946 8.092 1.00 65.31 91 GLN A CA 1
ATOM 703 C C . GLN A 1 91 ? -6.610 1.931 8.965 1.00 65.31 91 GLN A C 1
ATOM 705 O O . GLN A 1 91 ? -7.224 0.882 9.124 1.00 65.31 91 GLN A O 1
ATOM 710 N N . LYS A 1 92 ? -7.008 3.069 9.548 1.00 53.97 92 LYS A N 1
ATOM 711 C CA . LYS A 1 92 ? -8.254 3.141 10.332 1.00 53.97 92 LYS A CA 1
ATOM 712 C C . LYS A 1 92 ? -9.505 3.108 9.453 1.00 53.97 92 LYS A C 1
ATOM 714 O O . LYS A 1 92 ? -10.571 2.762 9.947 1.00 53.97 92 LYS A O 1
ATOM 719 N N . ALA A 1 93 ? -9.373 3.474 8.180 1.00 49.31 93 ALA A N 1
ATOM 720 C CA . ALA A 1 93 ? -10.479 3.553 7.233 1.00 49.31 93 ALA A CA 1
ATOM 721 C C . ALA A 1 93 ? -10.695 2.245 6.450 1.00 49.31 93 ALA A C 1
ATOM 723 O O . ALA A 1 93 ? -11.738 2.075 5.828 1.00 49.31 93 ALA A O 1
ATOM 724 N N . ILE A 1 94 ? -9.732 1.318 6.498 1.00 50.69 94 ILE A N 1
ATOM 725 C CA . ILE A 1 94 ? -9.740 0.045 5.766 1.00 50.69 94 ILE A CA 1
ATOM 726 C C . ILE A 1 94 ? -9.813 -1.094 6.786 1.00 50.69 94 ILE A C 1
ATOM 728 O O . ILE A 1 94 ? -8.952 -1.967 6.854 1.00 50.69 94 ILE A O 1
ATOM 732 N N . LEU A 1 95 ? -10.835 -1.090 7.641 1.00 52.56 95 LEU A N 1
ATOM 733 C CA . LEU A 1 95 ? -11.278 -2.372 8.176 1.00 52.56 95 LEU A CA 1
ATOM 734 C C . LEU A 1 95 ? -11.887 -3.129 6.992 1.00 52.56 95 LEU A C 1
ATOM 736 O O . LEU A 1 95 ? -12.737 -2.560 6.298 1.00 52.56 95 LEU A O 1
ATOM 740 N N . PRO A 1 96 ? -11.478 -4.379 6.718 1.00 55.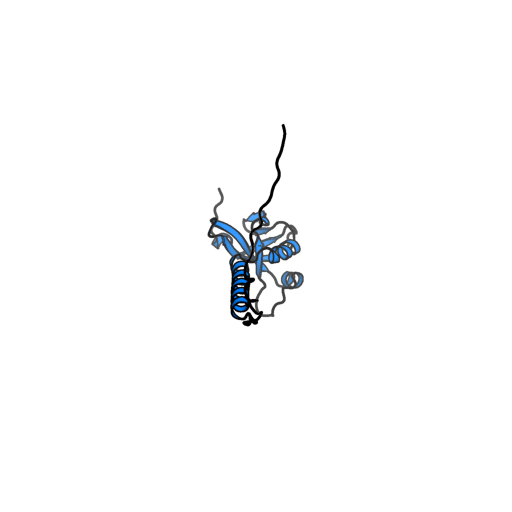72 96 PRO A N 1
ATOM 741 C CA . PRO A 1 96 ? -12.159 -5.159 5.703 1.00 55.72 96 PRO A CA 1
ATOM 742 C C . PRO A 1 96 ? -13.650 -5.211 6.080 1.00 55.72 96 PRO A C 1
ATOM 744 O O . PRO A 1 96 ? -13.968 -5.350 7.268 1.00 55.72 96 PRO A O 1
ATOM 747 N N . PRO A 1 97 ? -14.585 -5.114 5.115 1.00 55.81 97 PRO A N 1
ATOM 748 C CA . PRO A 1 97 ? -16.022 -5.136 5.395 1.00 55.81 97 PRO A CA 1
ATOM 749 C C . PRO A 1 97 ? -16.456 -6.319 6.273 1.00 55.81 97 PRO A C 1
ATOM 751 O O . PRO A 1 97 ? -17.482 -6.256 6.939 1.00 55.81 97 PRO A O 1
ATOM 754 N N . SER A 1 98 ? -15.671 -7.398 6.308 1.00 52.97 98 SER A N 1
ATOM 755 C CA . SER A 1 98 ? -15.857 -8.556 7.179 1.00 52.97 98 SER A CA 1
ATOM 756 C C . SER A 1 98 ? -15.677 -8.264 8.675 1.00 52.97 98 SER A C 1
ATOM 758 O O . SER A 1 98 ? -16.429 -8.820 9.470 1.00 52.97 98 SER A O 1
ATOM 760 N N . GLU A 1 99 ? -14.742 -7.406 9.082 1.00 61.56 99 GLU A N 1
ATOM 761 C CA . GLU A 1 99 ? -14.545 -7.040 10.494 1.00 61.56 99 GLU A CA 1
ATOM 762 C C . GLU A 1 99 ? -15.607 -6.034 10.958 1.00 61.56 99 GLU A C 1
ATOM 764 O O . GLU A 1 99 ? -16.204 -6.231 12.013 1.00 61.56 99 GLU A O 1
ATOM 769 N N . LEU A 1 100 ? -15.969 -5.064 10.107 1.00 62.47 100 LEU A N 1
ATOM 770 C CA . LEU A 1 100 ? -17.131 -4.188 10.328 1.00 62.47 100 LEU A CA 1
ATOM 771 C C . LEU A 1 100 ? -18.429 -4.999 10.462 1.00 62.47 100 LEU A C 1
ATOM 773 O O . LEU A 1 100 ? -19.221 -4.774 11.373 1.00 62.47 100 LEU A O 1
ATOM 777 N N . ARG A 1 101 ? -18.629 -6.013 9.608 1.00 64.62 101 ARG A N 1
ATOM 778 C CA . ARG A 1 101 ? -19.770 -6.938 9.720 1.00 64.62 101 ARG A CA 1
ATOM 779 C C . ARG A 1 101 ? -19.714 -7.785 10.991 1.00 64.62 101 ARG A C 1
ATOM 781 O O . ARG A 1 101 ? -20.769 -8.046 11.560 1.00 64.62 101 ARG A O 1
ATOM 788 N N . LYS A 1 102 ? -18.533 -8.209 11.457 1.00 67.62 102 LYS A N 1
ATOM 789 C CA . LYS A 1 102 ? -18.385 -8.944 12.728 1.00 67.62 102 LYS A CA 1
ATOM 790 C C . LYS A 1 102 ? -18.714 -8.067 13.930 1.00 67.62 102 LYS A C 1
ATOM 792 O O . LYS A 1 102 ? -19.377 -8.552 14.842 1.00 67.62 102 LYS A O 1
ATOM 797 N N . GLU A 1 103 ? -18.284 -6.809 13.943 1.00 71.31 103 GLU A N 1
ATOM 798 C CA . GLU A 1 103 ? -18.661 -5.853 14.989 1.00 71.31 103 GLU A CA 1
ATOM 799 C C . GLU A 1 103 ? -20.162 -5.567 14.959 1.00 71.31 103 GLU A C 1
ATOM 801 O O . GLU A 1 103 ? -20.813 -5.715 15.990 1.00 71.31 103 GLU A O 1
ATOM 806 N N . MET A 1 104 ? -20.750 -5.325 13.783 1.00 69.88 104 MET A N 1
ATOM 807 C CA . MET A 1 104 ? -22.203 -5.166 13.647 1.00 69.88 104 MET A CA 1
ATOM 808 C C . MET A 1 104 ? -22.979 -6.419 14.079 1.00 69.88 104 MET A C 1
ATOM 810 O O . MET A 1 104 ? -24.013 -6.309 14.730 1.00 69.88 104 MET A O 1
ATOM 814 N N . GLN A 1 105 ? -22.496 -7.625 13.758 1.00 75.12 105 GLN A N 1
ATOM 815 C CA . GLN A 1 105 ? -23.120 -8.877 14.205 1.00 75.12 105 GLN A CA 1
ATOM 816 C C . GLN A 1 105 ? -22.984 -9.087 15.712 1.00 75.12 105 GLN A C 1
ATOM 818 O O . GLN A 1 105 ? -23.924 -9.585 16.333 1.00 75.12 105 GLN A O 1
ATOM 823 N N . ARG A 1 106 ? -21.851 -8.711 16.316 1.00 76.69 106 ARG A N 1
ATOM 824 C CA . ARG A 1 106 ? -21.657 -8.726 17.774 1.00 76.69 106 ARG A CA 1
ATOM 825 C C . ARG A 1 106 ? -22.581 -7.735 18.468 1.00 76.69 106 ARG A C 1
ATOM 827 O O . ARG A 1 106 ? -23.231 -8.110 19.435 1.00 76.69 106 ARG A O 1
ATOM 834 N N . GLU A 1 107 ? -22.711 -6.525 17.939 1.00 78.50 107 GLU A N 1
ATOM 835 C CA . GLU A 1 107 ? -23.611 -5.506 18.478 1.00 78.50 107 GLU A CA 1
ATOM 836 C C . GLU A 1 107 ? -25.082 -5.929 18.333 1.00 78.50 107 GLU A C 1
ATOM 838 O O . GLU A 1 107 ? -25.847 -5.846 19.292 1.00 78.50 107 GLU A O 1
ATOM 843 N N . ALA A 1 108 ? -25.464 -6.511 17.190 1.00 73.62 108 ALA A N 1
ATOM 844 C CA . ALA A 1 108 ? -26.800 -7.066 16.971 1.00 73.62 108 ALA A CA 1
ATOM 845 C C . ALA A 1 108 ? -27.105 -8.267 17.885 1.00 73.62 108 ALA A C 1
ATOM 847 O O . ALA A 1 108 ? -28.210 -8.380 18.415 1.00 73.62 108 ALA A O 1
ATOM 848 N N . THR A 1 109 ? -26.137 -9.162 18.112 1.00 75.31 109 THR A N 1
ATOM 849 C CA . THR A 1 109 ? -26.318 -10.297 19.037 1.00 75.31 109 THR A CA 1
ATOM 850 C C . THR A 1 109 ? -26.313 -9.866 20.497 1.00 75.31 109 THR A C 1
ATOM 852 O O . THR A 1 109 ? -27.018 -10.468 21.308 1.00 75.31 109 THR A O 1
ATOM 855 N N . GLU A 1 110 ? -25.575 -8.821 20.858 1.00 78.00 110 GLU A N 1
ATOM 856 C CA . GLU A 1 110 ? -25.623 -8.249 22.200 1.00 78.00 110 GLU A CA 1
ATOM 857 C C . GLU A 1 110 ? -26.941 -7.498 22.438 1.00 78.00 110 GLU A C 1
ATOM 859 O O . GLU A 1 110 ? -27.559 -7.671 23.490 1.00 78.00 110 GLU A O 1
ATOM 864 N N . ALA A 1 111 ? -27.438 -6.759 21.444 1.00 72.50 111 ALA A N 1
ATOM 865 C CA . ALA A 1 111 ? -28.754 -6.126 21.473 1.00 72.50 111 ALA A CA 1
ATOM 866 C C . ALA A 1 111 ? -29.886 -7.163 21.590 1.00 72.50 111 ALA A C 1
ATOM 868 O O . ALA A 1 111 ? -30.783 -6.998 22.417 1.00 72.50 111 ALA A O 1
ATOM 869 N N . ALA A 1 112 ? -29.805 -8.278 20.854 1.00 71.50 112 ALA A N 1
ATOM 870 C CA . ALA A 1 112 ? -30.749 -9.390 20.981 1.00 71.50 112 ALA A CA 1
ATOM 871 C C . ALA A 1 112 ? -30.697 -10.042 22.377 1.00 71.50 112 ALA A C 1
ATOM 873 O O . ALA A 1 112 ? -31.736 -10.284 22.986 1.00 71.50 112 ALA A O 1
ATOM 874 N N . LYS A 1 113 ? -29.500 -10.248 22.947 1.00 73.75 113 LYS A N 1
ATOM 875 C CA . LYS A 1 113 ? -29.345 -10.766 24.322 1.00 73.75 113 LYS A CA 1
ATOM 876 C C . LYS A 1 113 ? -29.842 -9.793 25.397 1.00 73.75 113 LYS A C 1
ATOM 878 O O . LYS A 1 113 ? -30.281 -10.240 26.455 1.00 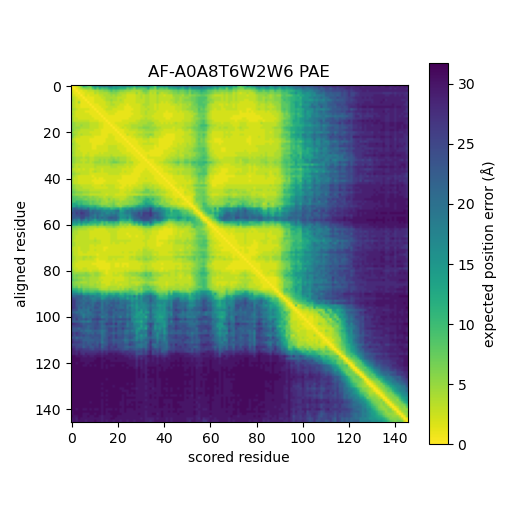73.75 113 LYS A O 1
ATOM 883 N N . ARG A 1 114 ? -29.771 -8.478 25.159 1.00 65.44 114 ARG A N 1
ATOM 884 C CA . ARG A 1 114 ? -30.335 -7.452 26.056 1.00 65.44 114 ARG A CA 1
ATOM 885 C C . ARG A 1 114 ? -31.864 -7.414 25.990 1.00 65.44 114 ARG A C 1
ATOM 887 O O . ARG A 1 114 ? -32.486 -7.197 27.025 1.00 65.44 114 ARG A O 1
ATOM 894 N N . ALA A 1 115 ? -32.460 -7.675 24.825 1.00 61.94 115 ALA A N 1
ATOM 895 C CA . ALA A 1 115 ? -33.914 -7.763 24.671 1.00 61.94 115 ALA A CA 1
ATOM 896 C C . ALA A 1 115 ? -34.519 -8.977 25.407 1.00 61.94 115 ALA A C 1
ATOM 898 O O . ALA A 1 115 ? -35.591 -8.857 25.992 1.00 61.94 115 ALA A O 1
ATOM 899 N N . ASP A 1 116 ? -33.804 -10.105 25.460 1.00 59.22 116 ASP A N 1
ATOM 900 C CA . ASP A 1 116 ? -34.248 -11.325 26.160 1.00 59.22 116 ASP A CA 1
ATOM 901 C C . ASP A 1 116 ? -34.134 -11.230 27.701 1.00 59.22 116 ASP A C 1
ATOM 903 O O . ASP A 1 116 ? -34.786 -11.963 28.439 1.00 59.22 116 ASP A O 1
ATOM 907 N N . LYS A 1 117 ? -33.326 -10.290 28.218 1.00 56.25 117 LYS A N 1
ATOM 908 C CA . LYS A 1 117 ? -33.104 -10.068 29.662 1.00 56.25 117 LYS A CA 1
ATOM 909 C C . LYS A 1 117 ? -33.903 -8.908 30.267 1.00 56.25 117 LYS A C 1
ATOM 911 O O . LYS A 1 117 ? -33.643 -8.543 31.416 1.00 56.25 117 LYS A O 1
ATOM 916 N N . ALA A 1 118 ? -34.862 -8.325 29.547 1.00 52.41 118 ALA A N 1
ATOM 917 C CA . ALA A 1 118 ? -35.758 -7.334 30.137 1.00 52.41 118 ALA A CA 1
ATOM 918 C C . ALA A 1 118 ? -36.621 -8.002 31.232 1.00 52.41 118 ALA A C 1
ATOM 920 O O . ALA A 1 118 ? -37.363 -8.941 30.932 1.00 52.41 118 ALA A O 1
ATOM 921 N N . PRO A 1 119 ? -36.541 -7.567 32.504 1.00 47.66 119 PRO A N 1
ATOM 922 C CA . PRO A 1 119 ? -37.353 -8.148 33.556 1.00 47.66 119 PRO A CA 1
ATOM 923 C C . PRO A 1 119 ? -38.822 -7.797 33.323 1.00 47.66 119 PRO A C 1
ATOM 925 O O . PRO A 1 119 ? -39.172 -6.662 32.992 1.00 47.66 119 PRO A O 1
ATOM 928 N N . ALA A 1 120 ? -39.678 -8.792 33.537 1.00 47.59 120 ALA A N 1
ATOM 929 C CA . ALA A 1 120 ? -41.118 -8.648 33.643 1.00 47.59 120 ALA A CA 1
ATOM 930 C C . ALA A 1 120 ? -41.471 -7.704 34.809 1.00 47.59 120 ALA A C 1
ATOM 932 O O . ALA A 1 120 ? -41.739 -8.142 35.923 1.00 47.59 120 ALA A O 1
ATOM 933 N N . ALA A 1 121 ? -41.469 -6.397 34.557 1.00 44.12 121 ALA A N 1
ATOM 934 C CA . ALA A 1 121 ? -42.006 -5.399 35.470 1.00 44.12 121 ALA A CA 1
ATOM 935 C C . ALA A 1 121 ? -43.501 -5.191 35.169 1.00 44.12 121 ALA A C 1
ATOM 937 O O . ALA A 1 121 ? -43.906 -4.391 34.331 1.00 44.12 121 ALA A O 1
ATOM 938 N N . GLU A 1 122 ? -44.311 -5.993 35.857 1.00 41.16 122 GLU A N 1
ATOM 939 C CA . GLU A 1 122 ? -45.440 -5.498 36.648 1.00 41.16 122 GLU A CA 1
ATOM 940 C C . GLU A 1 122 ? -46.527 -4.669 35.927 1.00 41.16 122 GLU A C 1
ATOM 942 O O . GLU A 1 122 ? -46.699 -3.470 36.138 1.00 41.16 122 GLU A O 1
ATOM 947 N N . LYS A 1 123 ? -47.399 -5.347 35.167 1.00 41.03 123 LYS A N 1
ATOM 948 C CA . LYS A 1 123 ? -48.758 -4.840 34.904 1.00 41.03 123 LYS A CA 1
ATOM 949 C C . LYS A 1 123 ? -49.654 -5.093 36.123 1.00 41.03 123 LYS A C 1
ATOM 951 O O . LYS A 1 123 ? -50.442 -6.036 36.141 1.00 41.03 123 LYS A O 1
A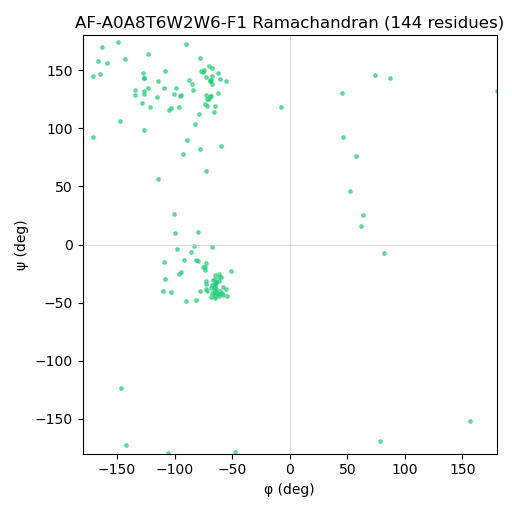TOM 956 N N . LYS A 1 124 ? -49.579 -4.221 37.130 1.00 44.78 124 LYS A N 1
ATOM 957 C CA . LYS A 1 124 ? -50.677 -4.000 38.085 1.00 44.78 124 LYS A CA 1
ATOM 958 C C . LYS A 1 124 ? -51.011 -2.512 38.153 1.00 44.78 124 LYS A C 1
ATOM 960 O O . LYS A 1 124 ? -50.403 -1.765 38.907 1.00 44.78 124 LYS A O 1
ATOM 965 N N . LYS A 1 125 ? -52.057 -2.093 37.436 1.00 38.41 125 LYS A N 1
ATOM 966 C CA . LYS A 1 125 ? -52.919 -1.009 37.921 1.00 38.41 125 LYS A CA 1
ATOM 967 C C . LYS A 1 125 ? -54.361 -1.219 37.463 1.00 38.41 125 LYS A C 1
ATOM 969 O O . LYS A 1 125 ? -54.685 -1.105 36.289 1.00 38.41 125 LYS A O 1
ATOM 974 N N . ALA A 1 126 ? -55.151 -1.607 38.460 1.00 40.34 126 ALA A N 1
ATOM 975 C CA . ALA A 1 126 ? -56.600 -1.651 38.580 1.00 40.34 126 ALA A CA 1
ATOM 976 C C . ALA A 1 126 ? -57.421 -1.008 37.447 1.00 40.34 126 ALA A C 1
ATOM 978 O O . ALA A 1 126 ? -57.419 0.206 37.251 1.00 40.34 126 ALA A O 1
ATOM 979 N N . THR A 1 127 ? -58.212 -1.851 36.789 1.00 39.34 127 THR A N 1
ATOM 980 C CA . THR A 1 127 ? -59.386 -1.483 35.999 1.00 39.34 127 THR A CA 1
ATOM 981 C C . THR A 1 127 ? -60.448 -0.913 36.943 1.00 39.34 127 THR A C 1
ATOM 983 O O . THR A 1 127 ? -60.948 -1.617 37.819 1.00 39.34 127 THR A O 1
ATOM 986 N N . ALA A 1 128 ? -60.765 0.374 36.804 1.00 48.25 128 ALA A N 1
ATOM 987 C CA . ALA A 1 128 ? -61.886 0.998 37.500 1.00 48.25 128 ALA A CA 1
ATOM 988 C C . ALA A 1 128 ? -63.225 0.425 36.979 1.00 48.25 128 ALA A C 1
ATOM 990 O O . ALA A 1 128 ? -63.320 0.108 35.790 1.00 48.25 128 ALA A O 1
ATOM 991 N N . PRO A 1 129 ? -64.257 0.270 37.831 1.00 54.31 129 PRO A N 1
ATOM 992 C CA . PRO A 1 129 ? -65.549 -0.272 37.415 1.00 54.31 129 PRO A CA 1
ATOM 993 C C . PRO A 1 129 ? -66.316 0.716 36.511 1.00 54.31 129 PRO A C 1
ATOM 995 O O . PRO A 1 129 ? -66.104 1.927 36.602 1.00 54.31 129 PRO A O 1
ATOM 998 N N . PRO A 1 130 ? -67.208 0.220 35.632 1.00 54.97 130 PRO A N 1
ATOM 999 C CA . PRO A 1 130 ? -67.842 1.029 34.595 1.00 54.97 130 PRO A CA 1
ATOM 1000 C C . PRO A 1 130 ? -68.888 1.997 35.178 1.00 54.97 130 PRO A C 1
ATOM 1002 O O . PRO A 1 130 ? -69.616 1.623 36.104 1.00 54.97 130 PRO A O 1
ATOM 1005 N N . PRO A 1 131 ? -69.040 3.215 34.626 1.00 48.25 131 PRO A N 1
ATOM 1006 C CA . PRO A 1 131 ? -70.142 4.090 35.000 1.00 48.25 131 PRO A CA 1
ATOM 1007 C C . PRO A 1 131 ? -71.466 3.575 34.405 1.00 48.25 131 PRO A C 1
ATOM 1009 O O . PRO A 1 131 ? -71.574 3.309 33.208 1.00 48.25 131 PRO A O 1
ATOM 1012 N N . LYS A 1 132 ? -72.488 3.435 35.260 1.00 47.62 132 LYS A N 1
ATOM 1013 C CA . LYS A 1 132 ? -73.885 3.174 34.868 1.00 47.62 132 LYS A CA 1
ATOM 1014 C C . LYS A 1 132 ? -74.489 4.408 34.167 1.00 47.62 132 LYS A C 1
ATOM 1016 O O . LYS A 1 132 ? -74.265 5.515 34.654 1.00 47.62 132 LYS A O 1
ATOM 1021 N N . PRO A 1 133 ? -75.321 4.247 33.117 1.00 50.62 133 PRO A N 1
ATOM 1022 C CA . PRO A 1 133 ? -76.128 5.332 32.556 1.00 50.62 133 PRO A CA 1
ATOM 1023 C C . PRO A 1 133 ? -77.439 5.466 33.351 1.00 50.62 133 PRO A C 1
ATOM 1025 O O . PRO A 1 133 ? -78.018 4.452 33.755 1.00 50.62 133 PRO A O 1
ATOM 1028 N N . PRO A 1 134 ? -77.902 6.689 33.654 1.00 46.16 134 PRO A N 1
ATOM 1029 C CA . PRO A 1 134 ? -79.064 7.261 32.941 1.00 46.16 134 PRO A CA 1
ATOM 1030 C C . PRO A 1 134 ? -78.966 8.816 32.862 1.00 46.16 134 PRO A C 1
ATOM 1032 O O . PRO A 1 134 ? -78.053 9.392 33.430 1.00 46.16 134 PRO A O 1
ATOM 1035 N N . LYS A 1 135 ? -79.805 9.618 32.194 1.00 41.09 135 LYS A N 1
ATOM 1036 C CA . LYS A 1 135 ? -81.228 9.539 31.835 1.00 41.09 135 LYS A CA 1
ATOM 1037 C C . LYS A 1 135 ? -81.497 10.599 30.743 1.00 41.09 135 LYS A C 1
ATOM 1039 O O . LYS A 1 135 ? -80.878 11.658 30.752 1.00 41.09 135 LYS A O 1
ATOM 1044 N N . LYS A 1 136 ? -82.413 10.301 29.818 1.00 45.91 136 LYS A N 1
ATOM 1045 C CA . LYS A 1 136 ? -82.986 11.243 28.839 1.00 45.91 136 LYS A CA 1
ATOM 1046 C C . LYS A 1 136 ? -83.714 12.401 29.534 1.00 45.91 136 LYS A C 1
ATOM 1048 O O . LYS A 1 136 ? -84.449 12.126 30.472 1.00 45.91 136 LYS A O 1
ATOM 1053 N N . GLU A 1 137 ? -83.593 13.601 28.968 1.00 47.22 137 GLU A N 1
ATOM 1054 C CA . GLU A 1 137 ? -84.576 14.707 28.923 1.00 47.22 137 GLU A CA 1
ATOM 1055 C C . GLU A 1 137 ? -83.977 15.736 27.937 1.00 47.22 137 GLU A C 1
ATOM 1057 O O . GLU A 1 137 ? -82.964 16.359 28.215 1.00 47.22 137 GLU A O 1
ATOM 1062 N N . GLU A 1 138 ? -84.277 15.713 26.639 1.00 46.34 138 GLU A N 1
ATOM 1063 C CA . GLU A 1 138 ? -85.486 16.226 25.982 1.00 46.34 138 GLU A CA 1
ATOM 1064 C C . GLU A 1 138 ? -85.909 17.634 26.437 1.00 46.34 138 GLU A C 1
ATOM 1066 O O . GLU A 1 138 ? -86.704 17.778 27.358 1.00 46.34 138 GLU A O 1
ATOM 1071 N N . LYS A 1 139 ? -85.445 18.675 25.728 1.00 43.53 139 LYS A N 1
ATOM 1072 C CA . LYS A 1 139 ? -86.311 19.718 25.137 1.00 43.53 139 LYS A CA 1
ATOM 1073 C C . LYS A 1 139 ? -85.510 20.786 24.387 1.00 43.53 139 LYS A C 1
ATOM 1075 O O . LYS A 1 139 ? -84.565 21.328 24.935 1.00 43.53 139 LYS A O 1
ATOM 1080 N N . LYS A 1 140 ? -85.996 21.059 23.164 1.00 44.31 140 LYS A N 1
ATOM 1081 C CA . LYS A 1 140 ? -86.271 22.367 22.521 1.00 44.31 140 LYS A CA 1
ATOM 1082 C C . LYS A 1 140 ? -85.177 23.446 22.657 1.00 44.31 140 LYS A C 1
ATOM 1084 O O . LYS A 1 140 ? -84.762 23.787 23.743 1.00 44.31 140 LYS A O 1
ATOM 1089 N N . GLU A 1 141 ? -84.737 24.114 21.600 1.00 46.31 141 GLU A N 1
ATOM 1090 C CA . GLU A 1 141 ? -85.577 24.777 20.612 1.00 46.31 141 GLU A CA 1
ATOM 1091 C C . GLU A 1 141 ? -84.713 25.248 19.425 1.00 46.31 141 GLU A C 1
ATOM 1093 O O . GLU A 1 141 ? -83.560 25.637 19.570 1.00 46.31 141 GLU A O 1
ATOM 1098 N N . LYS A 1 142 ? -85.325 25.173 18.244 1.00 52.03 142 LYS A N 1
ATOM 1099 C CA . LYS A 1 142 ? -85.042 25.869 16.973 1.00 52.03 142 LYS A CA 1
ATOM 1100 C C . LYS A 1 142 ? -84.843 27.401 17.154 1.00 52.03 142 LYS A C 1
ATOM 1102 O O . LYS A 1 142 ? -85.162 27.892 18.230 1.00 52.03 142 LYS A O 1
ATOM 1107 N N . PRO A 1 143 ? -84.599 28.207 16.089 1.00 60.38 143 PRO A N 1
ATOM 1108 C CA . PRO A 1 143 ? -84.121 27.910 14.721 1.00 60.38 143 PRO A CA 1
ATOM 1109 C C . PRO A 1 143 ? -83.141 28.973 14.131 1.00 60.38 143 PRO A C 1
ATOM 1111 O O . PRO A 1 143 ? -82.877 29.991 14.753 1.00 60.38 143 PRO A O 1
ATOM 1114 N N . ARG A 1 144 ? -82.822 28.789 12.827 1.00 45.53 144 ARG A N 1
ATOM 1115 C CA . ARG A 1 144 ? -82.618 29.826 11.774 1.00 45.53 144 ARG A CA 1
ATOM 1116 C C . ARG A 1 144 ? -81.306 30.634 11.847 1.00 45.53 144 ARG A C 1
ATOM 1118 O O . ARG A 1 144 ? -80.837 30.956 12.917 1.00 45.53 144 ARG A O 1
ATOM 1125 N N . ALA A 1 145 ? -80.686 31.056 10.751 1.00 50.09 145 ALA A N 1
ATOM 1126 C CA . ALA A 1 145 ? -80.941 30.943 9.317 1.00 50.09 145 ALA A CA 1
ATOM 1127 C C . ALA A 1 145 ? -79.659 31.369 8.577 1.00 50.09 145 ALA A C 1
ATOM 1129 O O . ALA A 1 145 ? -78.916 32.180 9.121 1.00 50.09 145 ALA A O 1
ATOM 1130 N N . LEU A 1 146 ? -79.564 30.901 7.325 1.00 47.34 146 LEU A N 1
ATOM 1131 C CA . LEU A 1 146 ? -78.811 31.444 6.182 1.00 47.34 146 LEU A CA 1
ATOM 1132 C C . LEU A 1 146 ? -77.281 31.350 6.223 1.00 47.34 146 LEU A C 1
ATOM 1134 O O . LEU A 1 146 ? -76.636 32.085 6.994 1.00 47.34 146 LEU A O 1
#

Sequence (146 aa):
MAIMKDTDVTGKRVILEDASDVGILTDIYVDTLDWRITGLDIRIEKRYAERLGKEKGLLKKPVITAPIHLLKSVGDVVHFTGGLDDLAKTQKAILPPSELRKEMQREATEAAKRADKAPAAEKKKATAPPPKPPKKEEKKEKPRAL

pLDDT: mean 75.14, std 19.09, range [38.41, 97.19]

Mean predicted aligned error: 15.81 Å

Solvent-accessible surface area (backbone atoms only — not comparable to full-atom values): 9208 Å² total; per-residue (Å²): 136,92,84,79,56,68,78,72,53,38,72,24,44,31,30,34,64,84,68,46,78,48,33,30,28,67,48,76,41,65,41,82,87,78,73,39,74,54,30,34,32,31,40,37,37,70,84,55,29,61,78,66,72,52,79,76,59,101,84,59,78,43,70,46,54,38,53,48,88,42,55,69,49,79,67,88,42,36,31,32,60,55,53,74,66,56,51,55,60,44,42,78,75,60,60,57,72,66,56,56,48,48,50,52,48,48,51,51,51,49,53,53,56,52,64,75,63,61,75,89,76,75,93,78,79,82,83,76,82,82,86,81,88,86,79,93,80,90,77,88,80,86,80,89,79,136

Secondary structure (DSSP, 8-state):
-----GGGTTT-EEE-TT--EEEEEEEEEEETTTTEEEEEEEEE-HHHHHHTT----TTS--EEEEEGGGEEEESSSEEESS-HHHHHHHTTT---HHHHHHHHHHHHHHHHHHHHT----------PPPPPP-------------

Nearest PDB structures (foldseek):
  8onw-assembly2_C  TM=8.189E-01  e=6.767E-06  Archaeoglobus fulgidus
  8onw-assembly3_D  TM=8.253E-01  e=8.225E-06  Archaeoglobus fulgidus
  8onw-assembly2_B  TM=8.405E-01  e=1.384E-05  Archaeoglobus fulgidus
  8qzo-assembly3_D  TM=8.215E-01  e=1.183E-04  Archaeoglobus fulgidus
  5o64-assembly1_H  TM=7.480E-01  e=5.079E-05  Blastochloris viridis

Radius of gyration: 33.57 Å; Cα contacts (8 Å, |Δi|>4): 170; chains: 1; bounding box: 99×45×61 Å

Foldseek 3Di:
DDDDDPVRQFQAFEAEPVRDRFATWHDWDADPVVRDTFWTKGQGDPVLCVVLVNCPDPPGRDIAIGTPVQFDDTDSHTYGYDDSVVSSVCRVVDPPVVVVVVVVVVVVVVVVVVVVPDDPPDPDDDDDDDDDDDDDDDDDDDDDDD